Protein AF-A0A3A2ZJL9-F1 (afdb_monomer_lite)

Structure (mmCIF, N/CA/C/O backbone):
data_AF-A0A3A2ZJL9-F1
#
_entry.id   AF-A0A3A2ZJL9-F1
#
loop_
_atom_site.group_PDB
_atom_site.id
_atom_site.type_symbol
_atom_site.label_atom_id
_atom_site.label_alt_id
_atom_site.label_comp_id
_atom_site.label_asym_id
_atom_site.label_entity_id
_atom_site.label_seq_id
_atom_site.pdbx_PDB_ins_code
_atom_site.Cartn_x
_atom_site.Cartn_y
_atom_site.Cartn_z
_atom_site.occupancy
_atom_site.B_iso_or_equiv
_atom_site.auth_seq_id
_atom_site.auth_comp_id
_atom_site.auth_asym_id
_atom_site.auth_atom_id
_atom_site.pdbx_PDB_model_num
ATOM 1 N N . PRO A 1 1 ? 42.671 29.330 58.047 1.00 40.34 1 PRO A N 1
ATOM 2 C CA . PRO A 1 1 ? 43.228 28.067 57.499 1.00 40.34 1 PRO A CA 1
ATOM 3 C C . PRO A 1 1 ? 42.221 27.399 56.542 1.00 40.34 1 PRO A C 1
ATOM 5 O O . PRO A 1 1 ? 41.094 27.171 56.945 1.00 40.34 1 PRO A O 1
ATOM 8 N N . SER A 1 2 ? 42.474 27.091 55.275 1.00 42.34 2 SER A N 1
ATOM 9 C CA . SER A 1 2 ? 43.608 27.210 54.359 1.00 42.34 2 SER A CA 1
ATOM 10 C C . SER A 1 2 ? 42.993 27.178 52.948 1.00 42.34 2 SER A C 1
ATOM 12 O O . SER A 1 2 ? 42.013 26.466 52.730 1.00 42.34 2 SER A O 1
ATOM 14 N N . THR A 1 3 ? 43.522 27.969 52.022 1.00 41.12 3 THR A N 1
ATOM 15 C CA . THR A 1 3 ? 43.058 28.139 50.638 1.00 41.12 3 THR A CA 1
ATOM 16 C C . THR A 1 3 ? 43.916 27.350 49.640 1.00 41.12 3 THR A C 1
ATOM 18 O O . THR A 1 3 ? 45.135 27.297 49.795 1.00 41.12 3 THR A O 1
ATOM 21 N N . THR A 1 4 ? 43.272 26.926 48.535 1.00 43.94 4 THR A N 1
ATOM 22 C CA . THR A 1 4 ? 43.801 26.755 47.146 1.00 43.94 4 THR A CA 1
ATOM 23 C C . THR A 1 4 ? 44.771 25.573 46.849 1.00 43.94 4 THR A C 1
ATOM 25 O O . THR A 1 4 ? 45.193 24.901 47.782 1.00 43.94 4 THR A O 1
ATOM 28 N N . PRO A 1 5 ? 45.193 25.318 45.580 1.00 49.25 5 PRO A N 1
ATOM 29 C CA . PRO A 1 5 ? 44.444 24.823 44.394 1.00 49.25 5 PRO A CA 1
ATOM 30 C C . PRO A 1 5 ? 45.270 23.778 43.557 1.00 49.25 5 PRO A C 1
ATOM 32 O O . PRO A 1 5 ? 46.404 23.493 43.915 1.00 49.25 5 PRO A O 1
ATOM 35 N N . ALA A 1 6 ? 44.763 23.250 42.423 1.00 39.94 6 ALA A N 1
ATOM 36 C CA . ALA A 1 6 ? 45.530 22.794 41.219 1.00 39.94 6 ALA A CA 1
ATOM 37 C C . ALA A 1 6 ? 44.544 22.140 40.214 1.00 39.94 6 ALA A C 1
ATOM 39 O O . ALA A 1 6 ? 43.827 21.228 40.605 1.00 39.94 6 ALA A O 1
ATOM 40 N N . ALA A 1 7 ? 44.292 22.584 38.974 1.00 44.28 7 ALA A N 1
ATOM 41 C CA . ALA A 1 7 ? 45.153 22.907 37.826 1.00 44.28 7 ALA A CA 1
ATOM 42 C C . ALA A 1 7 ? 46.021 21.717 37.356 1.00 44.28 7 ALA A C 1
ATOM 44 O O . ALA A 1 7 ? 47.058 21.424 37.941 1.00 44.28 7 ALA A O 1
ATOM 45 N N . THR A 1 8 ? 45.594 21.042 36.285 1.00 48.12 8 THR A N 1
ATOM 46 C CA . THR A 1 8 ? 46.362 20.042 35.507 1.00 48.12 8 THR A CA 1
ATOM 47 C C . THR A 1 8 ? 46.564 20.575 34.073 1.00 48.12 8 THR A C 1
ATOM 49 O O . THR A 1 8 ? 45.827 21.470 33.658 1.00 48.12 8 THR A O 1
ATOM 52 N N . PRO A 1 9 ? 47.612 20.148 33.344 1.00 41.28 9 PRO A N 1
ATOM 53 C CA . PRO A 1 9 ? 48.550 21.068 32.713 1.00 41.28 9 PRO A CA 1
ATOM 54 C C . PRO A 1 9 ? 48.357 21.193 31.198 1.00 41.28 9 PRO A C 1
ATOM 56 O O . PRO A 1 9 ? 47.964 20.262 30.501 1.00 41.28 9 PRO A O 1
ATOM 59 N N . ASN A 1 10 ? 48.723 22.373 30.715 1.00 51.59 10 ASN A N 1
ATOM 60 C CA . ASN A 1 10 ? 48.846 22.779 29.323 1.00 51.59 10 ASN A CA 1
ATOM 61 C C . ASN A 1 10 ? 49.935 21.970 28.575 1.00 51.59 10 ASN A C 1
ATOM 63 O O . ASN A 1 10 ? 51.067 21.939 29.060 1.00 51.59 10 ASN A O 1
ATOM 67 N N . PRO A 1 11 ? 49.690 21.406 27.376 1.00 39.06 11 PRO A N 1
ATOM 68 C CA . PRO A 1 11 ? 50.751 20.971 26.483 1.00 39.06 11 PRO A CA 1
ATOM 69 C C . PRO A 1 11 ? 50.973 22.059 25.428 1.00 39.06 11 PRO A C 1
ATOM 71 O O . PRO A 1 11 ? 50.421 22.039 24.332 1.00 39.06 11 PRO A O 1
ATOM 74 N N . SER A 1 12 ? 51.789 23.050 25.765 1.00 49.75 12 SER A N 1
ATOM 75 C CA . SER A 1 12 ? 52.480 23.860 24.763 1.00 49.75 12 SER A CA 1
ATOM 76 C C . SER A 1 12 ? 53.946 23.899 25.137 1.00 49.75 12 SER A C 1
ATOM 78 O O . SER A 1 12 ? 54.348 24.690 25.985 1.00 49.75 12 SER A O 1
ATOM 80 N N . ILE A 1 13 ? 54.728 23.027 24.506 1.00 38.41 13 ILE A N 1
ATOM 81 C CA . ILE A 1 13 ? 56.159 23.239 24.309 1.00 38.41 13 ILE A CA 1
ATOM 82 C C . ILE A 1 13 ? 56.468 22.837 22.856 1.00 38.41 13 ILE A C 1
ATOM 84 O O . ILE A 1 13 ? 56.260 21.676 22.498 1.00 38.41 13 ILE A O 1
ATOM 88 N N . PRO A 1 14 ? 56.916 23.780 22.008 1.00 51.03 14 PRO A N 1
ATOM 89 C CA . PRO A 1 14 ? 57.473 23.491 20.694 1.00 51.03 14 PRO A CA 1
ATOM 90 C C . PRO A 1 14 ? 58.903 22.963 20.866 1.00 51.03 14 PRO A C 1
ATOM 92 O O . PRO A 1 14 ? 59.663 23.486 21.679 1.00 51.03 14 PRO A O 1
ATOM 95 N N . SER A 1 15 ? 59.273 21.926 20.117 1.00 32.94 15 SER A N 1
ATOM 96 C CA . SER A 1 15 ? 60.636 21.383 20.149 1.00 32.94 15 SER A CA 1
ATOM 97 C C . SER A 1 15 ? 61.577 22.260 19.299 1.00 32.94 15 SER A C 1
ATOM 99 O O . SER A 1 15 ? 61.286 22.435 18.113 1.00 32.94 15 SER A O 1
ATOM 101 N N . PRO A 1 16 ? 62.681 22.801 19.852 1.00 48.53 16 PRO A N 1
ATOM 102 C CA . PRO A 1 16 ? 63.705 23.544 19.113 1.00 48.53 16 PRO A CA 1
ATOM 103 C C . PRO A 1 16 ? 64.930 22.671 18.773 1.00 48.53 16 PRO A C 1
ATOM 105 O O . PRO A 1 16 ? 65.293 21.805 19.563 1.00 48.53 16 PRO A O 1
ATOM 108 N N . ASP A 1 17 ? 65.522 22.891 17.588 1.00 36.38 17 ASP A N 1
ATOM 109 C CA . ASP A 1 17 ? 66.969 23.112 17.335 1.00 36.38 17 ASP A CA 1
ATOM 110 C C . ASP A 1 17 ? 67.371 22.817 15.861 1.00 36.38 17 ASP A C 1
ATOM 112 O O . ASP A 1 17 ? 67.301 21.690 15.373 1.00 36.38 17 ASP A O 1
ATOM 116 N N . GLN A 1 18 ? 67.782 23.884 15.148 1.00 44.34 18 GLN A N 1
ATOM 117 C CA . GLN A 1 18 ? 68.527 23.918 13.859 1.00 44.34 18 GLN A CA 1
ATOM 118 C C . GLN A 1 18 ? 70.045 23.609 14.109 1.00 44.34 18 GLN A C 1
ATOM 120 O O . GLN A 1 18 ? 70.338 23.241 15.245 1.00 44.34 18 GLN A O 1
ATOM 125 N N . PRO A 1 19 ? 71.072 23.839 13.224 1.00 53.66 19 PRO A N 1
ATOM 126 C CA . PRO A 1 19 ? 71.163 24.285 11.804 1.00 53.66 19 PRO A CA 1
ATOM 127 C C . PRO A 1 19 ? 72.277 23.601 10.934 1.00 53.66 19 PRO A C 1
ATOM 129 O O . PRO A 1 19 ? 73.067 22.818 11.447 1.00 53.66 19 PRO A O 1
ATOM 132 N N . ALA A 1 20 ? 72.361 23.953 9.628 1.00 31.22 20 ALA A N 1
ATOM 133 C CA . ALA A 1 20 ? 73.559 24.064 8.734 1.00 31.22 20 ALA A CA 1
ATOM 134 C C . ALA A 1 20 ? 73.129 23.822 7.257 1.00 31.22 20 ALA A C 1
ATOM 136 O O . ALA A 1 20 ? 72.540 22.786 6.984 1.00 31.22 20 ALA A O 1
ATOM 137 N N . ASN A 1 21 ? 73.317 24.654 6.222 1.00 33.22 21 ASN A N 1
ATOM 138 C CA . ASN A 1 21 ? 74.248 25.748 5.928 1.00 33.22 21 ASN A CA 1
ATOM 139 C C . ASN A 1 21 ? 73.624 26.768 4.932 1.00 33.22 21 ASN A C 1
ATOM 141 O O . ASN A 1 21 ? 72.954 26.381 3.979 1.00 33.22 21 ASN A O 1
ATOM 145 N N . SER A 1 22 ? 73.918 28.056 5.151 1.00 34.09 22 SER A N 1
ATOM 146 C CA . SER A 1 22 ? 73.797 29.242 4.257 1.00 34.09 22 SER A CA 1
ATOM 147 C C . SER A 1 22 ? 74.636 29.115 2.949 1.00 34.09 22 SER A C 1
ATOM 149 O O . SER A 1 22 ? 75.498 28.233 2.951 1.00 34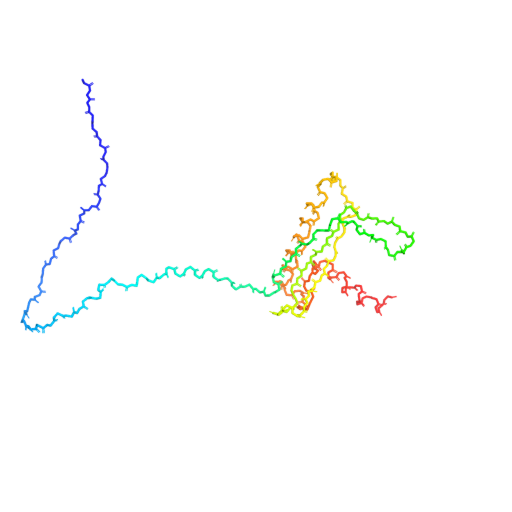.09 22 SER A O 1
ATOM 151 N N . PRO A 1 23 ? 74.519 29.962 1.873 1.00 44.69 23 PRO A N 1
ATOM 152 C CA . PRO A 1 23 ? 74.218 31.412 1.891 1.00 44.69 23 PRO A CA 1
ATOM 153 C C . PRO A 1 23 ? 73.342 32.049 0.763 1.00 44.69 23 PRO A C 1
ATOM 155 O O . PRO A 1 23 ? 73.150 31.519 -0.324 1.00 44.69 23 PRO A O 1
ATOM 158 N N . THR A 1 24 ? 72.854 33.248 1.115 1.00 35.50 24 THR A N 1
ATOM 159 C CA . THR A 1 24 ? 72.194 34.407 0.440 1.00 35.50 24 THR A CA 1
ATOM 160 C C . THR A 1 24 ? 72.782 34.883 -0.914 1.00 35.50 24 THR A C 1
ATOM 162 O O . THR A 1 24 ? 73.840 34.379 -1.280 1.00 35.50 24 THR A O 1
ATOM 165 N N . PRO A 1 25 ? 72.295 35.969 -1.594 1.00 43.06 25 PRO A N 1
ATOM 166 C CA . PRO A 1 25 ? 71.009 36.728 -1.629 1.00 43.06 25 PRO A CA 1
ATOM 167 C C . PRO A 1 25 ? 70.504 36.920 -3.113 1.00 43.06 25 PRO A C 1
ATOM 169 O O . PRO A 1 25 ? 71.167 36.480 -4.040 1.00 43.06 25 PRO A O 1
ATOM 172 N N . ALA A 1 26 ? 69.350 37.487 -3.498 1.00 33.81 26 ALA A N 1
ATOM 173 C CA . ALA A 1 26 ? 68.977 38.905 -3.465 1.00 33.81 26 ALA A CA 1
ATOM 174 C C . ALA A 1 26 ? 67.783 39.181 -4.433 1.00 33.81 26 ALA A C 1
ATOM 176 O O . ALA A 1 26 ? 67.597 38.463 -5.410 1.00 33.81 26 ALA A O 1
ATOM 177 N N . PHE A 1 27 ? 67.082 40.297 -4.191 1.00 32.81 27 PHE A N 1
ATOM 178 C CA . PHE A 1 27 ? 66.178 41.044 -5.090 1.00 32.81 27 PHE A CA 1
ATOM 179 C C . PHE A 1 27 ? 64.739 40.542 -5.317 1.00 32.81 27 PHE A C 1
ATOM 181 O O . PHE A 1 27 ? 64.424 39.845 -6.270 1.00 32.81 27 PHE A O 1
ATOM 188 N N . GLY A 1 28 ? 63.850 41.059 -4.460 1.00 49.09 28 GLY A N 1
ATOM 189 C CA . GLY A 1 28 ? 62.786 41.978 -4.875 1.00 49.09 28 GLY A CA 1
ATOM 190 C C . GLY A 1 28 ? 61.720 41.446 -5.827 1.00 49.09 28 GLY A C 1
ATOM 191 O O . GLY A 1 28 ? 61.917 41.468 -7.030 1.00 49.09 28 GLY A O 1
ATOM 192 N N . LEU A 1 29 ? 60.555 41.123 -5.267 1.00 35.62 29 LEU A N 1
ATOM 193 C CA . LEU A 1 29 ? 59.221 41.517 -5.739 1.00 35.62 29 LEU A CA 1
ATOM 194 C C . LEU A 1 29 ? 58.222 40.944 -4.728 1.00 35.62 29 LEU A C 1
ATOM 196 O O . LEU A 1 29 ? 58.131 39.732 -4.554 1.00 35.62 29 LEU A O 1
ATOM 200 N N . ASN A 1 30 ? 57.503 41.823 -4.028 1.00 39.78 30 ASN A N 1
ATOM 201 C CA . ASN A 1 30 ? 56.362 41.434 -3.206 1.00 39.78 30 ASN A CA 1
ATOM 202 C C . ASN A 1 30 ? 55.338 40.740 -4.116 1.00 39.78 30 ASN A C 1
ATOM 204 O O . ASN A 1 30 ? 54.638 41.408 -4.876 1.00 39.78 30 ASN A O 1
ATOM 208 N N . ALA A 1 31 ? 55.258 39.413 -4.054 1.00 33.16 31 ALA A N 1
ATOM 209 C CA . ALA A 1 31 ? 54.115 38.690 -4.586 1.00 33.16 31 ALA A CA 1
ATOM 210 C C . ALA A 1 31 ? 52.910 39.000 -3.679 1.00 33.16 31 ALA A C 1
ATOM 212 O O . ALA A 1 31 ? 53.037 38.868 -2.458 1.00 33.16 31 ALA A O 1
ATOM 213 N N . PRO A 1 32 ? 51.763 39.446 -4.220 1.00 45.72 32 PRO A N 1
ATOM 214 C CA . PRO A 1 32 ? 50.586 39.684 -3.404 1.00 45.72 32 PRO A CA 1
ATOM 215 C C . PRO A 1 32 ? 50.087 38.340 -2.865 1.00 45.72 32 PRO A C 1
ATOM 217 O O . PRO A 1 32 ? 49.656 37.471 -3.621 1.00 45.72 32 PRO 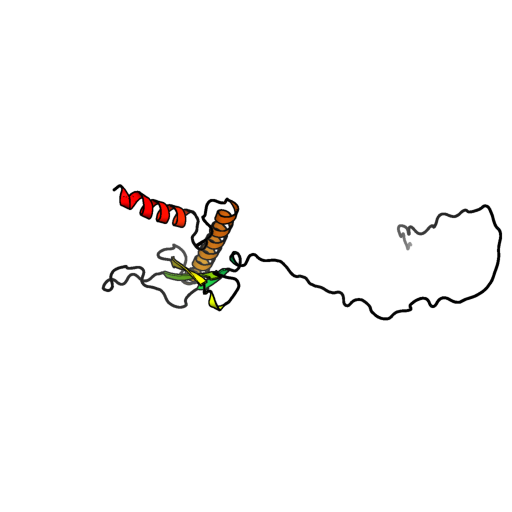A O 1
ATOM 220 N N . THR A 1 33 ? 50.153 38.168 -1.547 1.00 39.50 33 THR A N 1
ATOM 221 C CA . THR A 1 33 ? 49.346 37.180 -0.830 1.00 39.50 33 THR A CA 1
ATOM 222 C C . THR A 1 33 ? 47.871 37.483 -1.106 1.00 39.50 33 THR A C 1
ATOM 224 O O . THR A 1 33 ? 47.469 38.636 -0.930 1.00 39.50 33 THR A O 1
ATOM 227 N N . PRO A 1 34 ? 47.049 36.508 -1.537 1.00 40.19 34 PRO A N 1
ATOM 228 C CA . PRO A 1 34 ? 45.621 36.733 -1.670 1.00 40.19 34 PRO A CA 1
ATOM 229 C C . PRO A 1 34 ? 45.035 36.819 -0.260 1.00 40.19 34 PRO A C 1
ATOM 231 O O . PRO A 1 34 ? 44.784 35.809 0.394 1.00 40.19 34 PRO A O 1
ATOM 234 N N . SER A 1 35 ? 44.872 38.044 0.230 1.00 48.69 35 SER A N 1
ATOM 235 C CA . SER A 1 35 ? 44.036 38.325 1.387 1.00 48.69 35 SER A CA 1
ATOM 236 C C . SER A 1 35 ? 42.573 38.196 0.969 1.00 48.69 35 SER A C 1
ATOM 238 O O . SER A 1 35 ? 42.085 38.978 0.159 1.00 48.69 35 SER A O 1
ATOM 240 N N . ASP A 1 36 ? 41.906 37.202 1.545 1.00 47.38 36 ASP A N 1
ATOM 241 C CA . ASP A 1 36 ? 40.592 37.359 2.171 1.00 47.38 36 ASP A CA 1
ATOM 242 C C . ASP A 1 36 ? 39.490 38.008 1.308 1.00 47.38 36 ASP A C 1
ATOM 244 O O . ASP A 1 36 ? 38.988 39.097 1.583 1.00 47.38 36 ASP A O 1
ATOM 248 N N . HIS A 1 37 ? 39.064 37.314 0.253 1.00 52.53 37 HIS A N 1
ATOM 249 C CA . HIS A 1 37 ? 37.689 37.423 -0.226 1.00 52.53 37 HIS A CA 1
ATOM 250 C C . HIS A 1 37 ? 37.292 36.115 -0.903 1.00 52.53 37 HIS A C 1
ATOM 252 O O . HIS A 1 37 ? 38.070 35.568 -1.679 1.00 52.53 37 HIS A O 1
ATOM 258 N N . LEU A 1 38 ? 36.064 35.665 -0.637 1.00 49.53 38 LEU A N 1
ATOM 259 C CA . LEU A 1 38 ? 35.488 34.367 -1.004 1.00 49.53 38 LEU A CA 1
ATOM 260 C C . LEU A 1 38 ? 35.865 33.240 -0.032 1.00 49.53 38 LEU A C 1
ATOM 262 O O . LEU A 1 38 ? 36.545 32.280 -0.385 1.00 49.53 38 LEU A O 1
ATOM 266 N N . LEU A 1 39 ? 35.306 33.303 1.183 1.00 49.22 39 LEU A N 1
ATOM 267 C CA . LEU A 1 39 ? 34.788 32.072 1.784 1.00 49.22 39 LEU A CA 1
ATOM 268 C C . LEU A 1 39 ? 33.994 31.368 0.669 1.00 49.22 39 LEU A C 1
ATOM 270 O O . LEU A 1 39 ? 33.062 31.991 0.142 1.00 49.22 39 LEU A O 1
ATOM 274 N N . PRO A 1 40 ? 34.340 30.139 0.243 1.00 53.94 40 PRO A N 1
ATOM 275 C CA . PRO A 1 40 ? 33.373 29.341 -0.480 1.00 53.94 40 PRO A CA 1
ATOM 276 C C . PRO A 1 40 ? 32.165 29.323 0.446 1.00 53.94 40 PRO A C 1
ATOM 278 O O . PRO A 1 40 ? 32.306 28.949 1.608 1.00 53.94 40 PRO A O 1
ATOM 281 N N . SER A 1 41 ? 31.016 29.823 -0.016 1.00 50.84 41 SER A N 1
ATOM 282 C CA . SER A 1 41 ? 29.749 29.510 0.638 1.00 50.84 41 SER A CA 1
ATOM 283 C C . SER A 1 41 ? 29.831 28.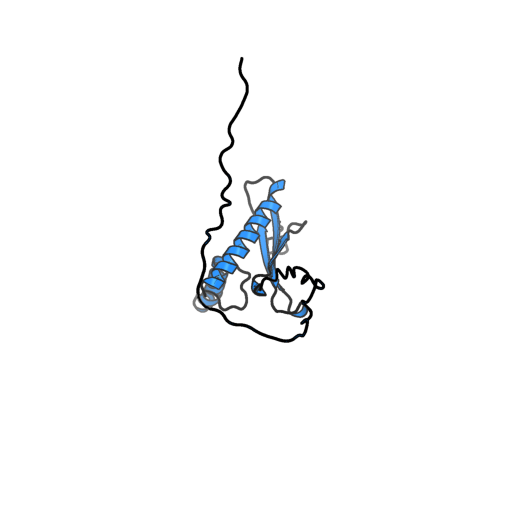027 0.950 1.00 50.84 41 SER A C 1
ATOM 285 O O . SER A 1 41 ? 30.009 27.260 0.002 1.00 50.84 41 SER A O 1
ATOM 287 N N . GLU A 1 42 ? 29.832 27.659 2.233 1.00 55.88 42 GLU A N 1
ATOM 288 C CA . GLU A 1 42 ? 29.779 26.275 2.690 1.00 55.88 42 GLU A CA 1
ATOM 289 C C . GLU A 1 42 ? 28.645 25.647 1.889 1.00 55.88 42 GLU A C 1
ATOM 291 O O . GLU A 1 42 ? 27.467 25.955 2.078 1.00 55.88 42 GLU A O 1
ATOM 296 N N . THR A 1 43 ? 29.018 24.946 0.825 1.00 59.75 43 THR A N 1
ATOM 297 C CA . THR A 1 43 ? 28.068 24.473 -0.161 1.00 59.75 43 THR A CA 1
ATOM 298 C C . THR A 1 43 ? 27.576 23.184 0.450 1.00 59.75 43 THR A C 1
ATOM 300 O O . THR A 1 43 ? 28.081 22.114 0.129 1.00 59.75 43 THR A O 1
ATOM 303 N N . GLU A 1 44 ? 26.638 23.295 1.392 1.00 60.66 44 GLU A N 1
ATOM 304 C CA . GLU A 1 44 ? 25.809 22.187 1.862 1.00 60.66 44 GLU A CA 1
ATOM 305 C C . GLU A 1 44 ? 24.940 21.733 0.682 1.00 60.66 44 GLU A C 1
ATOM 307 O O . GLU A 1 44 ? 23.747 22.002 0.576 1.00 60.66 44 GLU A O 1
ATOM 312 N N . SER A 1 45 ? 25.574 21.076 -0.285 1.00 69.81 45 SER A N 1
ATOM 313 C CA . SER A 1 45 ? 24.894 20.265 -1.282 1.00 69.81 45 SER A CA 1
ATOM 314 C C . SER A 1 45 ? 24.692 18.879 -0.691 1.00 69.81 45 SER A C 1
ATOM 316 O O . SER A 1 45 ? 25.329 17.912 -1.099 1.00 69.81 45 SER A O 1
ATOM 318 N N . GLU A 1 46 ? 23.782 18.786 0.277 1.00 78.94 46 GLU A N 1
ATOM 319 C CA . GLU A 1 46 ? 23.243 17.515 0.766 1.00 78.94 46 GLU A CA 1
ATOM 320 C C . GLU A 1 46 ? 22.270 16.956 -0.286 1.00 78.94 46 GLU A C 1
ATOM 322 O O . GLU A 1 46 ? 21.049 16.953 -0.126 1.00 78.94 46 GLU A O 1
ATOM 327 N N . SER A 1 47 ? 22.811 16.546 -1.435 1.00 83.50 47 SER A N 1
ATOM 328 C CA . SER A 1 47 ? 22.053 15.870 -2.485 1.00 83.50 47 SER A CA 1
ATOM 329 C C . SER A 1 47 ? 22.231 14.364 -2.350 1.00 83.50 47 SER A C 1
ATOM 331 O O . SER A 1 47 ? 23.353 13.861 -2.413 1.00 83.50 47 SER A O 1
ATOM 333 N N . VAL A 1 48 ? 21.126 13.635 -2.218 1.00 84.06 48 VAL A N 1
ATOM 334 C CA . VAL A 1 48 ? 21.122 12.171 -2.200 1.00 84.06 48 VAL A CA 1
ATOM 335 C C . VAL A 1 48 ? 20.484 11.661 -3.488 1.00 84.06 48 VAL A C 1
ATOM 337 O O . VAL A 1 48 ? 19.408 12.111 -3.885 1.00 84.06 48 VAL A O 1
ATOM 340 N N . LEU A 1 49 ? 21.160 10.725 -4.158 1.00 86.31 49 LEU A N 1
ATOM 341 C CA . LEU A 1 49 ? 20.582 10.008 -5.289 1.00 86.31 49 LEU A CA 1
ATOM 342 C C . LEU A 1 49 ? 19.574 8.994 -4.750 1.00 86.31 49 LEU A C 1
ATOM 344 O O . LEU A 1 49 ? 19.937 8.088 -4.002 1.00 86.31 49 LEU A O 1
ATOM 348 N N . ILE A 1 50 ? 18.313 9.161 -5.137 1.00 82.75 50 ILE A N 1
ATOM 349 C CA . ILE A 1 50 ? 17.221 8.248 -4.803 1.00 82.75 50 ILE A CA 1
ATOM 350 C C . ILE A 1 50 ? 16.793 7.576 -6.102 1.00 82.75 50 ILE A C 1
ATOM 352 O O . ILE A 1 50 ? 16.591 8.251 -7.114 1.00 82.75 50 ILE A O 1
ATOM 356 N N . ASP A 1 51 ? 16.667 6.250 -6.089 1.00 81.56 51 ASP A N 1
ATOM 357 C CA . ASP A 1 51 ? 16.049 5.540 -7.204 1.00 81.56 51 ASP A CA 1
ATOM 358 C C . ASP A 1 51 ? 14.598 6.035 -7.345 1.00 81.56 51 ASP A C 1
ATOM 360 O O . ASP A 1 51 ? 13.849 6.087 -6.367 1.00 81.56 51 ASP A O 1
ATOM 364 N N . ILE A 1 52 ? 14.178 6.376 -8.566 1.00 77.31 52 ILE A N 1
ATOM 365 C CA . ILE A 1 52 ? 12.802 6.793 -8.882 1.00 77.31 52 ILE A CA 1
ATOM 366 C C . ILE A 1 52 ? 11.751 5.835 -8.315 1.00 77.31 52 ILE A C 1
ATOM 368 O O . ILE A 1 52 ? 10.625 6.230 -8.021 1.00 77.31 52 ILE A O 1
ATOM 372 N N . TYR A 1 53 ? 12.106 4.563 -8.149 1.00 73.75 53 TYR A N 1
ATOM 373 C CA . TYR A 1 53 ? 11.195 3.565 -7.640 1.00 73.75 53 TYR A CA 1
ATOM 374 C C . TYR A 1 53 ? 11.206 3.394 -6.112 1.00 73.75 53 TYR A C 1
ATOM 376 O O . TYR A 1 53 ? 10.428 2.582 -5.595 1.00 73.75 53 TYR A O 1
ATOM 384 N N . ASP A 1 54 ? 12.079 4.095 -5.396 1.00 78.44 54 ASP A N 1
ATOM 385 C CA . ASP A 1 54 ? 12.032 4.197 -3.937 1.00 78.44 54 ASP A CA 1
ATOM 386 C C . ASP A 1 54 ? 11.049 5.290 -3.497 1.00 78.44 54 ASP A C 1
ATOM 388 O O . ASP A 1 54 ? 10.463 5.205 -2.412 1.00 78.44 54 ASP A O 1
ATOM 392 N N . GLU A 1 55 ? 10.754 6.245 -4.384 1.00 86.81 55 GLU A N 1
ATOM 393 C CA . GLU A 1 55 ? 9.760 7.294 -4.176 1.00 86.81 55 GLU A CA 1
ATOM 394 C C . GLU A 1 55 ? 8.342 6.696 -4.063 1.00 86.81 55 GLU A C 1
ATOM 396 O O . GLU A 1 55 ? 7.716 6.262 -5.037 1.00 86.81 55 GLU A O 1
ATOM 401 N N . SER A 1 56 ? 7.857 6.599 -2.820 1.00 89.94 56 SER A N 1
ATOM 402 C CA . SER A 1 56 ? 6.597 5.939 -2.471 1.00 89.94 56 SER A CA 1
ATOM 403 C C . SER A 1 56 ? 5.804 6.770 -1.461 1.00 89.94 56 SER A C 1
ATOM 405 O O . SER A 1 56 ? 6.359 7.249 -0.471 1.00 89.94 56 SER A O 1
ATOM 407 N N . TRP A 1 57 ? 4.489 6.859 -1.647 1.00 93.56 57 TRP A N 1
ATOM 408 C CA . TRP A 1 57 ? 3.578 7.607 -0.781 1.00 93.56 57 TRP A CA 1
ATOM 409 C C . TRP A 1 57 ? 2.520 6.689 -0.187 1.00 93.56 57 TRP A C 1
ATOM 411 O O . TRP A 1 57 ? 2.032 5.771 -0.841 1.00 93.56 57 TRP A O 1
ATOM 421 N N . VAL A 1 58 ? 2.135 6.961 1.056 1.00 95.81 58 VAL A N 1
ATOM 422 C CA . VAL A 1 58 ? 1.022 6.283 1.724 1.00 95.81 58 VAL A CA 1
ATOM 423 C C . VAL A 1 58 ? -0.122 7.273 1.852 1.00 95.81 58 VAL A C 1
ATOM 425 O O . VAL A 1 58 ? 0.048 8.342 2.436 1.00 95.81 58 VAL A O 1
ATOM 428 N N . VAL A 1 59 ? -1.287 6.901 1.333 1.00 97.00 59 VAL A N 1
ATOM 429 C CA . VAL A 1 59 ? -2.515 7.692 1.410 1.00 97.00 59 VAL A CA 1
ATOM 430 C C . VAL A 1 59 ? -3.510 6.941 2.281 1.00 97.00 59 VAL A C 1
ATOM 432 O O . VAL A 1 59 ? -3.797 5.777 2.022 1.00 97.00 59 VAL A O 1
ATOM 435 N N . ILE A 1 60 ? -4.042 7.606 3.302 1.00 97.62 60 ILE A N 1
ATOM 436 C CA . ILE A 1 60 ? -5.143 7.092 4.122 1.00 97.62 60 ILE A CA 1
ATOM 437 C C . ILE A 1 60 ? -6.392 7.879 3.749 1.00 97.62 60 ILE A C 1
ATOM 439 O O . ILE A 1 60 ? -6.354 9.109 3.701 1.00 97.62 60 ILE A O 1
ATOM 443 N N . LEU A 1 61 ? -7.478 7.179 3.437 1.00 96.44 61 LEU A N 1
ATOM 444 C CA . LEU A 1 61 ? -8.731 7.816 3.060 1.00 96.44 61 LEU A CA 1
ATOM 445 C C . LEU A 1 61 ? -9.545 8.146 4.305 1.00 96.44 61 LEU A C 1
ATOM 447 O O . LEU A 1 61 ? -9.646 7.347 5.228 1.00 96.44 61 LEU A O 1
ATOM 451 N N . SER A 1 62 ? -10.227 9.289 4.274 1.00 94.56 62 SER A N 1
ATOM 452 C CA . SER A 1 62 ? -11.206 9.651 5.305 1.00 94.56 62 SER A CA 1
ATOM 453 C C . SER A 1 62 ? -12.485 8.806 5.245 1.00 94.56 62 SER A C 1
ATOM 455 O O . SER A 1 62 ? -13.290 8.846 6.171 1.00 94.56 62 SER A O 1
ATOM 457 N N . HIS A 1 63 ? -12.705 8.071 4.150 1.00 91.94 63 HIS A N 1
ATOM 458 C CA . HIS A 1 63 ? -13.869 7.212 3.959 1.00 91.94 63 HIS A CA 1
ATOM 459 C C . HIS A 1 63 ? -13.466 5.744 3.809 1.00 91.94 63 HIS A C 1
ATOM 461 O O . HIS A 1 63 ? -12.368 5.411 3.366 1.00 91.94 63 HIS A O 1
ATOM 467 N N . LYS A 1 64 ? -14.400 4.866 4.170 1.00 92.38 64 LYS A N 1
ATOM 468 C CA . LYS A 1 64 ? -14.232 3.413 4.169 1.00 92.38 64 LYS A CA 1
ATOM 469 C C . LYS A 1 64 ? -14.749 2.846 2.851 1.00 92.38 64 LYS A C 1
ATOM 471 O O . LYS A 1 64 ? -15.896 3.099 2.488 1.00 92.38 64 LYS A O 1
ATOM 476 N N . LEU A 1 65 ? -13.918 2.094 2.138 1.00 92.56 65 LEU A N 1
ATOM 477 C CA . LEU A 1 65 ? -14.295 1.465 0.872 1.00 92.56 65 LEU A CA 1
ATOM 478 C C . LEU A 1 65 ? -15.080 0.169 1.111 1.00 92.56 65 LEU A C 1
ATOM 480 O O . LEU A 1 65 ? -14.875 -0.523 2.113 1.00 92.56 65 LEU A O 1
ATOM 484 N N . ASN A 1 66 ? -15.968 -0.175 0.174 1.00 92.44 66 ASN A N 1
ATOM 485 C CA . ASN A 1 66 ? -16.619 -1.484 0.162 1.00 92.44 66 ASN A CA 1
ATOM 486 C C . ASN A 1 66 ? -15.610 -2.551 -0.282 1.00 92.44 66 ASN A C 1
ATOM 488 O O . ASN A 1 66 ? -14.895 -2.367 -1.263 1.00 92.44 66 ASN A O 1
ATOM 492 N N . THR A 1 67 ? -15.563 -3.663 0.444 1.00 91.88 67 THR A N 1
ATOM 493 C CA . THR A 1 67 ? -14.667 -4.794 0.156 1.00 91.88 67 THR A CA 1
ATOM 494 C C . THR A 1 67 ? -15.356 -5.930 -0.594 1.00 91.88 67 THR A C 1
ATOM 496 O O . THR A 1 67 ? -14.690 -6.850 -1.062 1.00 91.88 67 THR A O 1
ATOM 499 N N . SER A 1 68 ? -16.683 -5.871 -0.723 1.00 90.38 68 SER A N 1
ATOM 500 C CA . SER A 1 68 ? -17.457 -6.836 -1.500 1.00 90.38 68 SER A CA 1
ATOM 501 C C . SER A 1 68 ? -17.219 -6.672 -3.003 1.00 90.38 68 SER A C 1
ATOM 503 O O . SER A 1 68 ? -17.158 -5.555 -3.514 1.00 90.38 68 SER A O 1
ATOM 505 N N . THR A 1 69 ? -17.153 -7.794 -3.722 1.00 86.75 69 THR A N 1
ATOM 506 C CA . THR A 1 69 ? -17.157 -7.833 -5.194 1.00 86.75 69 THR A CA 1
ATOM 507 C C . THR A 1 69 ? -18.565 -7.695 -5.783 1.00 86.75 69 THR A C 1
ATOM 509 O O . THR A 1 69 ? -18.707 -7.384 -6.964 1.00 86.75 69 THR A O 1
ATOM 512 N N . ASN A 1 70 ? -19.610 -7.903 -4.973 1.00 88.56 70 ASN A N 1
ATOM 513 C CA . ASN A 1 70 ? -21.009 -7.798 -5.380 1.00 88.56 70 ASN A CA 1
ATOM 514 C C . ASN A 1 70 ? -21.553 -6.393 -5.103 1.00 88.56 70 ASN A C 1
ATOM 516 O O . ASN A 1 70 ? -21.496 -5.919 -3.967 1.00 88.56 70 ASN A O 1
ATOM 520 N N . LEU A 1 71 ? -22.172 -5.767 -6.110 1.00 84.31 71 LEU A N 1
ATOM 521 C CA . LEU A 1 71 ? -22.737 -4.414 -5.997 1.00 84.31 71 LEU A CA 1
ATOM 522 C C . LEU A 1 71 ? -23.864 -4.315 -4.954 1.00 84.31 71 LEU A C 1
ATOM 524 O O . LEU A 1 71 ? -24.062 -3.265 -4.350 1.00 84.31 71 LEU A O 1
ATOM 528 N N . THR A 1 72 ? -24.601 -5.404 -4.736 1.00 89.88 72 THR A N 1
ATOM 529 C CA . THR A 1 72 ? -25.750 -5.456 -3.820 1.00 89.88 72 THR A CA 1
ATOM 530 C C . THR A 1 72 ? -25.367 -5.761 -2.375 1.00 89.88 72 THR A C 1
ATOM 532 O O . THR A 1 72 ? -26.213 -5.663 -1.491 1.00 89.88 72 THR A O 1
ATOM 535 N N . GLU A 1 73 ? -24.119 -6.152 -2.117 1.00 91.75 73 GLU A N 1
ATOM 536 C CA . GLU A 1 73 ? -23.659 -6.525 -0.784 1.00 91.75 73 GLU A CA 1
ATOM 537 C C . GLU A 1 73 ? -22.690 -5.470 -0.243 1.00 91.75 73 GLU A C 1
ATOM 539 O O . GLU A 1 73 ? -21.621 -5.220 -0.804 1.00 91.75 73 GLU A O 1
ATOM 544 N N . TYR A 1 74 ? -23.068 -4.849 0.873 1.00 89.19 74 TYR A N 1
ATOM 545 C CA . TYR A 1 74 ? -22.268 -3.816 1.517 1.00 89.19 74 TYR A CA 1
ATOM 546 C C . TYR A 1 74 ? -21.438 -4.405 2.664 1.00 89.19 74 TYR A C 1
ATOM 548 O O . TYR A 1 74 ? -21.975 -4.772 3.708 1.00 89.19 74 TYR A O 1
ATOM 556 N N . ARG A 1 75 ? -20.115 -4.478 2.472 1.00 92.38 75 ARG A N 1
ATOM 557 C CA . ARG A 1 75 ? -19.125 -4.892 3.481 1.00 92.38 75 ARG A CA 1
ATOM 558 C C . ARG A 1 75 ? -18.027 -3.827 3.596 1.00 92.38 75 ARG A C 1
ATOM 560 O O . ARG A 1 75 ? -16.979 -3.956 2.951 1.00 92.38 75 ARG A O 1
ATOM 567 N N . PRO A 1 76 ? -18.255 -2.747 4.364 1.00 92.19 76 PRO A N 1
ATOM 568 C CA . PRO A 1 76 ? -17.288 -1.665 4.481 1.00 92.19 76 PRO A CA 1
ATOM 569 C C . PRO A 1 76 ? -16.039 -2.112 5.239 1.00 92.19 76 PRO A C 1
ATOM 571 O O . PRO A 1 76 ? -16.124 -2.826 6.238 1.00 92.19 76 PRO A O 1
ATOM 574 N N . ALA A 1 77 ? -14.879 -1.641 4.789 1.00 95.75 77 ALA A N 1
ATOM 575 C CA . ALA A 1 77 ? -13.645 -1.743 5.553 1.00 95.75 77 ALA A CA 1
ATOM 576 C C . ALA A 1 77 ? -13.731 -0.924 6.855 1.00 95.75 77 ALA A C 1
ATOM 578 O O . ALA A 1 77 ? -14.515 0.013 6.977 1.00 95.75 77 ALA A O 1
ATOM 579 N N . LEU A 1 78 ? -12.885 -1.235 7.831 1.00 96.56 78 LEU A N 1
ATOM 580 C CA . LEU A 1 78 ? -12.664 -0.418 9.022 1.00 96.56 78 LEU A CA 1
ATOM 581 C C . LEU A 1 78 ? -11.893 0.866 8.693 1.00 96.56 78 LEU A C 1
ATOM 583 O O . LEU A 1 78 ? -12.255 1.921 9.212 1.00 96.56 78 LEU A O 1
ATOM 587 N N . ALA A 1 79 ? -10.900 0.765 7.806 1.00 97.19 79 ALA A N 1
ATOM 588 C CA . ALA A 1 79 ? -10.124 1.861 7.225 1.00 97.19 79 ALA A CA 1
ATOM 589 C C . ALA A 1 79 ? -9.642 1.467 5.816 1.00 97.19 79 ALA A C 1
ATOM 591 O O . ALA A 1 79 ? -9.462 0.277 5.532 1.00 97.19 79 ALA A O 1
ATOM 592 N N . SER A 1 80 ? -9.408 2.455 4.951 1.00 97.19 80 SER A N 1
ATOM 593 C CA . SER A 1 80 ? -8.987 2.249 3.559 1.00 97.19 80 SER A CA 1
ATOM 594 C C . SER A 1 80 ? -7.813 3.149 3.193 1.00 97.19 80 SER A C 1
ATOM 596 O O . SER A 1 80 ? -7.705 4.279 3.670 1.00 97.19 80 SER A O 1
ATOM 598 N N . GLY A 1 81 ? -6.918 2.639 2.349 1.00 97.00 81 GLY A N 1
ATOM 599 C CA . GLY A 1 81 ? -5.651 3.286 2.036 1.00 97.00 81 GLY A CA 1
ATOM 600 C C . GLY A 1 81 ? -5.071 2.855 0.695 1.00 97.00 81 GLY A C 1
ATOM 601 O O . GLY A 1 81 ? -5.417 1.798 0.166 1.00 97.00 81 GLY A O 1
ATOM 602 N N . TYR A 1 82 ? -4.144 3.661 0.181 1.00 96.06 82 TYR A N 1
ATOM 603 C CA . TYR A 1 82 ? -3.324 3.332 -0.979 1.00 96.06 82 TYR A CA 1
ATOM 604 C C . TYR A 1 82 ? -1.835 3.422 -0.640 1.00 96.06 82 TYR A C 1
ATOM 606 O O . TYR A 1 82 ? -1.394 4.352 0.039 1.00 96.06 82 TYR A O 1
ATOM 614 N N . LEU A 1 83 ? -1.053 2.484 -1.168 1.00 95.00 83 LEU A N 1
ATOM 615 C CA . LEU A 1 83 ? 0.372 2.678 -1.407 1.00 95.00 83 LEU A CA 1
ATOM 616 C C . LEU A 1 83 ? 0.520 3.136 -2.854 1.00 95.00 83 LEU A C 1
ATOM 618 O O . LEU A 1 83 ? 0.049 2.449 -3.758 1.00 95.00 83 LEU A O 1
ATOM 622 N N . LEU A 1 84 ? 1.158 4.282 -3.064 1.00 93.44 84 LEU A N 1
ATOM 623 C CA . LEU A 1 84 ? 1.449 4.842 -4.377 1.00 93.44 84 LEU A CA 1
ATOM 624 C C . LEU A 1 84 ? 2.954 4.814 -4.619 1.00 93.44 84 LEU A C 1
ATOM 626 O O . LEU A 1 84 ? 3.739 5.035 -3.697 1.00 93.44 84 LEU A O 1
ATOM 630 N N . ARG A 1 85 ? 3.360 4.570 -5.860 1.00 90.56 85 ARG A N 1
ATOM 631 C CA . ARG A 1 85 ? 4.764 4.597 -6.275 1.00 90.56 85 ARG A CA 1
ATOM 632 C C . ARG A 1 85 ? 4.881 5.195 -7.658 1.00 90.56 85 ARG A C 1
ATOM 634 O O . ARG A 1 85 ? 4.054 4.911 -8.525 1.00 90.56 85 ARG A O 1
ATOM 641 N N . ARG A 1 86 ? 5.917 5.995 -7.872 1.00 87.94 86 ARG A N 1
ATOM 642 C CA . ARG A 1 86 ? 6.166 6.618 -9.167 1.00 87.94 86 ARG A CA 1
ATOM 643 C C . ARG A 1 86 ? 6.486 5.556 -10.223 1.00 87.94 86 ARG A C 1
ATOM 645 O O . ARG A 1 86 ? 7.161 4.569 -9.929 1.00 87.94 86 ARG A O 1
ATOM 652 N N . LYS A 1 87 ? 5.961 5.726 -11.440 1.00 86.50 87 LYS A N 1
ATOM 653 C CA . LYS A 1 87 ? 6.183 4.779 -12.545 1.00 86.50 87 LYS A CA 1
ATOM 654 C C . LYS A 1 87 ? 7.384 5.142 -13.422 1.00 86.50 87 LYS A C 1
ATOM 656 O O . LYS A 1 87 ? 8.009 4.243 -13.977 1.00 86.50 87 LYS A O 1
ATOM 661 N N . GLY A 1 88 ? 7.708 6.425 -13.539 1.00 85.00 88 GLY A N 1
ATOM 662 C CA . GLY A 1 88 ? 8.792 6.917 -14.385 1.00 85.00 88 GLY A CA 1
ATOM 663 C C . GLY A 1 88 ? 9.370 8.240 -13.881 1.00 85.00 88 GLY A C 1
ATOM 664 O O . GLY A 1 88 ? 8.924 8.752 -12.857 1.00 85.00 88 GLY A O 1
ATOM 665 N N . PRO A 1 89 ? 10.393 8.781 -14.557 1.00 83.31 89 PRO A N 1
ATOM 666 C CA . PRO A 1 89 ? 11.112 9.975 -14.116 1.00 83.31 89 PRO A CA 1
ATOM 667 C C . PRO A 1 89 ? 10.319 11.273 -14.300 1.00 83.31 89 PRO A C 1
ATOM 669 O O . PRO A 1 89 ? 10.754 12.314 -13.812 1.00 83.31 89 PRO A O 1
ATOM 672 N N . THR A 1 90 ? 9.195 11.236 -15.019 1.00 86.44 90 THR A N 1
ATOM 673 C CA . THR A 1 90 ? 8.346 12.403 -15.256 1.00 86.44 90 THR A CA 1
ATOM 674 C C . THR A 1 90 ? 6.986 12.228 -14.594 1.00 86.44 90 THR A C 1
ATOM 676 O O . THR A 1 90 ? 6.496 11.115 -14.407 1.00 86.44 90 THR A O 1
ATOM 679 N N . ASP A 1 91 ? 6.338 13.338 -14.250 1.00 81.88 91 ASP A N 1
ATOM 680 C CA . ASP A 1 91 ? 5.028 13.297 -13.585 1.00 81.88 91 ASP A CA 1
ATOM 681 C C . ASP A 1 91 ? 3.916 12.795 -14.524 1.00 81.88 91 ASP A C 1
ATOM 683 O O . ASP A 1 91 ? 2.893 12.282 -14.072 1.00 81.88 91 ASP A O 1
ATOM 687 N N . GLY A 1 92 ? 4.140 12.872 -15.842 1.00 86.44 92 GLY A N 1
ATOM 688 C CA . GLY A 1 92 ? 3.234 12.349 -16.865 1.00 86.44 92 GLY A CA 1
ATOM 689 C C . GLY A 1 92 ? 3.204 10.820 -16.962 1.00 86.44 92 GLY A C 1
ATOM 690 O O . GLY A 1 92 ? 2.256 10.270 -17.519 1.00 86.44 92 GLY A O 1
ATOM 691 N N . ASP A 1 93 ? 4.190 10.119 -16.392 1.00 86.81 93 ASP A N 1
ATOM 692 C CA . ASP A 1 93 ? 4.272 8.652 -16.453 1.00 86.81 93 ASP A CA 1
ATOM 693 C C . ASP A 1 93 ? 3.220 7.959 -15.568 1.00 86.81 93 ASP A C 1
ATOM 695 O O . ASP A 1 93 ? 2.945 6.762 -15.719 1.00 86.81 93 ASP A O 1
ATOM 699 N N . GLY A 1 94 ? 2.610 8.715 -14.653 1.00 88.50 94 GLY A N 1
ATOM 700 C CA . GLY A 1 94 ? 1.634 8.227 -13.692 1.00 88.50 94 GLY A CA 1
ATOM 701 C C . GLY A 1 94 ? 2.263 7.454 -12.531 1.00 88.50 94 GLY A C 1
ATOM 702 O O . GLY A 1 94 ? 3.466 7.517 -12.258 1.00 88.50 94 GLY A O 1
ATOM 703 N N . MET A 1 95 ? 1.417 6.722 -11.806 1.00 89.62 95 MET A N 1
ATOM 704 C CA . MET A 1 95 ? 1.801 6.021 -10.582 1.00 89.62 95 MET A CA 1
ATOM 705 C C . MET A 1 95 ? 1.254 4.598 -10.572 1.00 89.62 95 MET A C 1
ATOM 707 O O . MET A 1 95 ? 0.130 4.341 -11.004 1.00 89.62 95 MET A O 1
ATOM 711 N N . PHE A 1 96 ? 2.028 3.676 -10.014 1.00 89.56 96 PHE A N 1
ATOM 712 C CA . PHE A 1 96 ? 1.482 2.417 -9.535 1.00 89.56 96 PHE A CA 1
ATOM 713 C C . PHE A 1 96 ? 0.696 2.675 -8.251 1.00 89.56 96 PHE A C 1
ATOM 715 O O . PHE A 1 96 ? 1.107 3.487 -7.421 1.00 89.56 96 PHE A O 1
ATOM 722 N N . SER A 1 97 ? -0.417 1.964 -8.081 1.00 91.44 97 SER A N 1
ATOM 723 C CA . SER A 1 97 ? -1.240 2.021 -6.874 1.00 91.44 97 SER A CA 1
ATOM 724 C C . SER A 1 97 ? -1.569 0.613 -6.392 1.00 91.44 97 SER A C 1
ATOM 726 O O . SER A 1 97 ? -1.940 -0.253 -7.185 1.00 91.44 97 SER A O 1
ATOM 728 N N . MET A 1 98 ? -1.434 0.386 -5.088 1.00 92.94 98 MET A N 1
ATOM 729 C CA . MET A 1 98 ? -1.977 -0.775 -4.393 1.00 92.94 98 MET A CA 1
ATOM 730 C C . MET A 1 98 ? -2.994 -0.285 -3.373 1.00 92.94 98 MET A C 1
ATOM 732 O O . MET A 1 98 ? -2.672 0.542 -2.524 1.00 92.94 98 MET A O 1
ATOM 736 N N . THR A 1 99 ? -4.202 -0.835 -3.428 1.00 94.06 99 THR A N 1
ATOM 737 C CA . THR A 1 99 ? -5.237 -0.580 -2.419 1.00 94.06 99 THR A CA 1
ATOM 738 C C . THR A 1 99 ? -5.073 -1.554 -1.261 1.00 94.06 99 THR A C 1
ATOM 740 O O . THR A 1 99 ? -4.916 -2.752 -1.493 1.00 94.06 99 THR A O 1
ATOM 743 N N . ALA A 1 100 ? -5.177 -1.070 -0.026 1.00 95.19 100 ALA A N 1
ATOM 744 C CA . ALA A 1 100 ? -5.289 -1.911 1.159 1.00 95.19 100 ALA A CA 1
ATOM 745 C C . ALA A 1 100 ? -6.494 -1.481 1.999 1.00 95.19 100 ALA A C 1
ATOM 747 O O . ALA A 1 100 ? -6.699 -0.298 2.273 1.00 95.19 100 ALA A O 1
ATOM 748 N N . ASN A 1 101 ? -7.279 -2.466 2.427 1.00 96.19 101 ASN A N 1
ATOM 749 C CA . ASN A 1 101 ? -8.467 -2.272 3.245 1.00 96.19 101 ASN A CA 1
ATOM 750 C C . ASN A 1 101 ? -8.311 -3.070 4.539 1.00 96.19 101 ASN A C 1
ATOM 752 O O . ASN A 1 101 ? -8.120 -4.286 4.502 1.00 96.19 101 ASN A O 1
ATOM 756 N N . LEU A 1 102 ? -8.408 -2.398 5.684 1.00 96.44 102 LEU A N 1
ATOM 757 C CA . LEU A 1 102 ? -8.414 -3.061 6.982 1.00 96.44 102 LEU A CA 1
ATOM 758 C C . LEU A 1 102 ? -9.818 -3.608 7.235 1.00 96.44 102 LEU A C 1
ATOM 760 O O . LEU A 1 102 ? -10.734 -2.834 7.472 1.00 96.44 102 LEU A O 1
ATOM 764 N N . VAL A 1 103 ? -10.010 -4.924 7.174 1.00 96.06 103 VAL A N 1
ATOM 765 C CA . VAL A 1 103 ? -11.340 -5.544 7.364 1.00 96.06 103 VAL A CA 1
ATOM 766 C C . VAL A 1 103 ? -11.613 -5.861 8.833 1.00 96.06 103 VAL A C 1
ATOM 768 O O . VAL A 1 103 ? -12.751 -5.787 9.289 1.00 96.06 103 VAL A O 1
ATOM 771 N N . TYR A 1 104 ? -10.567 -6.195 9.588 1.00 95.25 104 TYR A N 1
ATOM 772 C CA . TYR A 1 104 ? -10.684 -6.612 10.977 1.00 95.25 104 TYR A CA 1
ATOM 773 C C . TYR A 1 104 ? -9.448 -6.224 11.788 1.00 95.25 104 TYR A C 1
ATOM 775 O O . TYR A 1 104 ? -8.321 -6.333 11.309 1.00 95.25 104 TYR A O 1
ATOM 783 N N . THR A 1 105 ? -9.666 -5.798 13.030 1.00 96.25 105 THR A N 1
ATOM 784 C CA . THR A 1 105 ? -8.632 -5.651 14.056 1.00 96.25 105 THR A CA 1
ATOM 785 C C . THR A 1 105 ? -9.281 -5.686 15.440 1.00 96.25 105 THR A C 1
ATOM 787 O O . THR A 1 105 ? -10.438 -5.297 15.593 1.00 96.25 105 THR A O 1
ATOM 790 N N . HIS A 1 106 ? -8.535 -6.121 16.456 1.00 96.00 106 HIS A N 1
ATOM 791 C CA . HIS A 1 106 ? -8.959 -6.043 17.860 1.00 96.00 106 HIS A CA 1
ATOM 792 C C . HIS A 1 106 ? -8.782 -4.638 18.462 1.00 96.00 106 HIS A C 1
ATOM 794 O O . HIS A 1 106 ? -9.195 -4.389 19.592 1.00 96.00 106 HIS A O 1
ATOM 800 N N . LEU A 1 107 ? -8.139 -3.728 17.727 1.00 96.50 107 LEU A N 1
ATOM 801 C CA . LEU A 1 107 ? -7.814 -2.384 18.192 1.00 96.50 107 LEU A CA 1
ATOM 802 C C . LEU A 1 107 ? -9.024 -1.437 18.125 1.00 96.50 107 LEU A C 1
ATOM 804 O O . LEU A 1 107 ? -9.904 -1.605 17.270 1.00 96.50 107 LEU A O 1
ATOM 808 N N . PRO A 1 108 ? -9.072 -0.416 19.004 1.00 96.62 108 PRO A N 1
ATOM 809 C CA . PRO A 1 108 ? -10.168 0.543 19.022 1.00 96.62 108 PRO A CA 1
ATOM 810 C C . PRO A 1 108 ? -10.237 1.349 17.711 1.00 96.62 108 PRO A C 1
ATOM 812 O O . PRO A 1 108 ? -9.2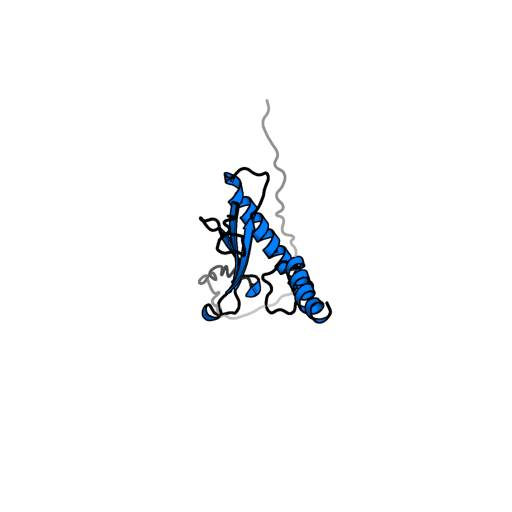04 1.557 17.071 1.00 96.62 108 PRO A O 1
ATOM 815 N N . PRO A 1 109 ? -11.419 1.878 17.331 1.00 94.31 109 PRO A N 1
ATOM 816 C CA . PRO A 1 109 ? -11.615 2.619 16.079 1.00 94.31 109 PRO A CA 1
ATOM 817 C C . PRO A 1 109 ? -10.656 3.783 15.838 1.00 94.31 109 PRO A C 1
ATOM 819 O O . PRO A 1 109 ? -10.247 4.023 14.708 1.00 94.31 109 PRO A O 1
ATOM 822 N N . LEU A 1 110 ? -10.243 4.463 16.908 1.00 95.12 110 LEU A N 1
ATOM 823 C CA . LEU A 1 110 ? -9.289 5.574 16.847 1.00 95.12 110 LEU A CA 1
ATOM 824 C C . LEU A 1 110 ? -7.901 5.157 16.329 1.00 95.12 110 LEU A C 1
ATOM 826 O O . LEU A 1 110 ? -7.148 6.005 15.865 1.00 95.12 110 LEU A O 1
ATOM 830 N N . ALA A 1 111 ? -7.563 3.867 16.404 1.00 97.00 111 ALA A N 1
ATOM 831 C CA . ALA A 1 111 ? -6.282 3.325 15.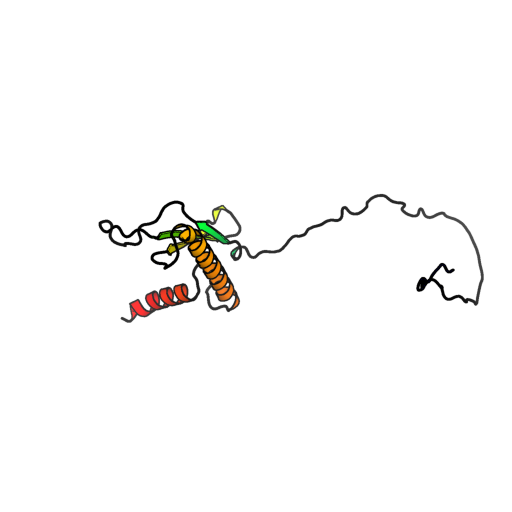963 1.00 97.00 111 ALA A CA 1
ATOM 832 C C . ALA A 1 111 ? -6.337 2.693 14.560 1.00 97.00 111 ALA A C 1
ATOM 834 O O . ALA A 1 111 ? -5.313 2.235 14.059 1.00 97.00 111 ALA A O 1
ATOM 835 N N . HIS A 1 112 ? -7.503 2.619 13.908 1.00 96.69 112 HIS A N 1
ATOM 836 C CA . HIS A 1 112 ? -7.635 1.915 12.622 1.00 96.69 112 HIS A CA 1
ATOM 837 C C . HIS A 1 112 ? -6.742 2.529 11.536 1.00 96.69 112 HIS A C 1
ATOM 839 O O . HIS A 1 112 ? -6.023 1.801 10.849 1.00 96.69 112 HIS A O 1
ATOM 845 N N . ASP A 1 113 ? -6.707 3.858 11.451 1.00 96.62 113 ASP A N 1
ATOM 846 C CA . ASP A 1 113 ? -5.891 4.586 10.475 1.00 96.62 113 ASP A CA 1
ATOM 847 C C . ASP A 1 113 ? -4.390 4.452 10.751 1.00 96.62 113 ASP A C 1
ATOM 849 O O . ASP A 1 113 ? -3.597 4.285 9.821 1.00 96.62 113 ASP A O 1
ATOM 853 N N . SER A 1 114 ? -3.980 4.491 12.026 1.00 96.69 114 SER A N 1
ATOM 854 C CA . SER A 1 114 ? -2.570 4.325 12.397 1.00 96.69 114 SER A CA 1
ATOM 855 C C . SER A 1 114 ? -2.079 2.916 12.083 1.00 96.69 114 SER A C 1
ATOM 857 O O . SER A 1 114 ? -1.009 2.764 11.499 1.00 96.69 114 SER A O 1
ATOM 859 N N . VAL A 1 115 ? -2.893 1.901 12.376 1.00 97.19 115 VAL A N 1
ATOM 860 C CA . VAL A 1 115 ? -2.589 0.497 12.067 1.00 97.19 115 VAL A CA 1
ATOM 861 C C . VAL A 1 115 ? -2.486 0.290 10.564 1.00 97.19 115 VAL A C 1
ATOM 863 O O . VAL A 1 115 ? -1.518 -0.294 10.084 1.00 97.19 115 VAL A O 1
ATOM 866 N N . LEU A 1 116 ? -3.448 0.801 9.791 1.00 97.38 116 LEU A N 1
ATOM 867 C CA . LEU A 1 116 ? -3.399 0.693 8.336 1.00 97.38 116 LEU A CA 1
ATOM 868 C C . LEU A 1 116 ? -2.152 1.382 7.765 1.00 97.38 116 LEU A C 1
ATOM 870 O O . LEU A 1 116 ? -1.487 0.835 6.885 1.00 97.38 116 LEU A O 1
ATOM 874 N N . LYS A 1 117 ? -1.793 2.556 8.294 1.00 97.31 117 LYS A N 1
ATOM 875 C CA . LYS A 1 117 ? -0.572 3.273 7.914 1.00 97.31 117 LYS A CA 1
ATOM 876 C C . LYS A 1 117 ? 0.688 2.460 8.213 1.00 97.31 117 LYS A C 1
ATOM 878 O O . LYS A 1 117 ? 1.599 2.448 7.389 1.00 97.31 117 LYS A O 1
ATOM 883 N N . GLU A 1 118 ? 0.762 1.792 9.360 1.00 96.81 118 GLU A N 1
ATOM 884 C CA . GLU A 1 118 ? 1.876 0.901 9.712 1.00 96.81 118 GLU A CA 1
ATOM 885 C C . GLU A 1 118 ? 1.960 -0.308 8.779 1.00 96.81 118 GLU A C 1
ATOM 887 O O . GLU A 1 118 ? 3.040 -0.616 8.275 1.00 96.81 118 GLU A O 1
ATOM 892 N N . VAL A 1 119 ? 0.825 -0.938 8.467 1.00 96.06 119 VAL A N 1
ATOM 893 C CA . VAL A 1 119 ? 0.761 -2.054 7.511 1.00 96.06 119 VAL A CA 1
ATOM 894 C C . VAL A 1 119 ? 1.240 -1.619 6.125 1.00 96.06 119 VAL A C 1
ATOM 896 O O . VAL A 1 119 ? 2.067 -2.300 5.522 1.00 96.06 119 VAL A O 1
ATOM 899 N N . LEU A 1 120 ? 0.789 -0.463 5.629 1.00 95.88 120 LEU A N 1
ATOM 900 C CA . LEU A 1 120 ? 1.217 0.074 4.332 1.00 95.88 120 LEU A CA 1
ATOM 901 C C . LEU A 1 120 ? 2.716 0.412 4.305 1.00 95.88 120 LEU A C 1
ATOM 903 O O . LEU A 1 120 ? 3.382 0.156 3.301 1.00 95.88 120 LEU A O 1
ATOM 907 N N . LYS A 1 121 ? 3.274 0.923 5.412 1.00 94.75 121 LYS A N 1
ATOM 908 C CA . LYS A 1 121 ? 4.727 1.121 5.559 1.00 94.75 121 LYS A CA 1
ATOM 909 C C . LYS A 1 121 ? 5.487 -0.206 5.522 1.00 94.75 121 LYS A C 1
ATOM 911 O O . LYS A 1 121 ? 6.448 -0.327 4.770 1.00 94.75 121 LYS A O 1
ATOM 916 N N . MET A 1 122 ? 5.026 -1.217 6.257 1.00 94.88 122 MET A N 1
ATOM 917 C CA . MET A 1 122 ? 5.621 -2.557 6.234 1.00 94.88 122 MET A CA 1
ATOM 918 C C . MET A 1 122 ? 5.579 -3.167 4.825 1.00 94.88 122 MET A C 1
ATOM 920 O O . MET A 1 122 ? 6.553 -3.764 4.372 1.00 94.88 122 MET A O 1
ATOM 924 N N . TYR A 1 123 ? 4.465 -3.012 4.108 1.00 93.12 123 TYR A N 1
ATOM 925 C CA . TYR A 1 123 ? 4.310 -3.491 2.733 1.00 93.12 123 TYR A CA 1
ATOM 926 C C . TYR A 1 123 ? 5.259 -2.796 1.757 1.00 93.12 123 TYR A C 1
ATOM 928 O O . TYR A 1 123 ? 5.860 -3.472 0.921 1.00 93.12 123 TYR A O 1
ATOM 936 N N . ARG A 1 124 ? 5.461 -1.481 1.905 1.00 91.31 124 ARG A N 1
ATOM 937 C CA . ARG A 1 124 ? 6.490 -0.742 1.163 1.00 91.31 124 ARG A CA 1
ATOM 938 C C . ARG A 1 124 ? 7.877 -1.340 1.408 1.00 91.31 124 ARG A C 1
ATOM 940 O O . ARG A 1 124 ? 8.588 -1.612 0.445 1.00 91.31 124 ARG A O 1
ATOM 947 N N . ASP A 1 125 ? 8.239 -1.581 2.666 1.00 90.44 125 ASP A N 1
ATOM 948 C CA . ASP A 1 125 ? 9.563 -2.102 3.023 1.00 90.44 125 ASP A CA 1
ATOM 949 C C . ASP A 1 125 ? 9.773 -3.523 2.470 1.00 90.44 125 ASP A C 1
ATOM 951 O O . ASP A 1 125 ? 10.823 -3.829 1.904 1.00 90.44 125 ASP A O 1
ATOM 955 N N . GLN A 1 126 ? 8.745 -4.379 2.527 1.00 88.69 126 GLN A N 1
ATOM 956 C CA . GLN A 1 126 ? 8.774 -5.705 1.900 1.00 88.69 126 GLN A CA 1
ATOM 957 C C . GLN A 1 126 ? 8.937 -5.635 0.375 1.00 88.69 126 GLN A C 1
ATOM 959 O O . GLN A 1 126 ? 9.678 -6.442 -0.188 1.00 88.69 126 GLN A O 1
ATOM 964 N N . ALA A 1 127 ? 8.273 -4.691 -0.296 1.00 84.56 127 ALA A N 1
ATOM 965 C CA . ALA A 1 127 ? 8.408 -4.491 -1.738 1.00 84.56 127 ALA A CA 1
ATOM 966 C C . ALA A 1 127 ? 9.817 -3.995 -2.119 1.00 84.56 127 ALA A C 1
ATOM 968 O O . ALA A 1 127 ? 10.403 -4.435 -3.110 1.00 84.56 127 ALA A O 1
ATOM 969 N N . THR A 1 128 ? 10.420 -3.122 -1.309 1.00 82.06 128 THR A N 1
ATOM 970 C CA . THR A 1 128 ? 11.811 -2.687 -1.512 1.00 82.06 128 THR A CA 1
ATOM 971 C C . THR A 1 128 ? 12.793 -3.846 -1.313 1.00 82.06 128 THR A C 1
ATOM 973 O O . THR A 1 128 ? 13.641 -4.079 -2.173 1.00 82.06 128 THR A O 1
ATOM 976 N N . LEU A 1 129 ? 12.637 -4.653 -0.258 1.00 82.88 129 LEU A N 1
ATOM 977 C CA . LEU A 1 129 ? 13.480 -5.837 -0.034 1.00 82.88 129 LEU A CA 1
ATOM 978 C C . LEU A 1 129 ? 13.380 -6.862 -1.170 1.00 82.88 129 LEU A C 1
ATOM 980 O O . LEU A 1 129 ? 14.379 -7.473 -1.553 1.00 82.88 129 LEU A O 1
ATOM 984 N N . PHE A 1 130 ? 12.184 -7.053 -1.721 1.00 77.69 130 PHE A N 1
ATOM 985 C CA . PHE A 1 130 ? 11.960 -7.981 -2.826 1.00 77.69 130 PHE A CA 1
ATOM 986 C C . PHE A 1 130 ? 12.728 -7.591 -4.094 1.00 77.69 130 PHE A C 1
ATOM 988 O O . PHE A 1 130 ? 13.294 -8.463 -4.758 1.00 77.69 130 PHE A O 1
ATOM 995 N N . ARG A 1 131 ? 12.812 -6.284 -4.385 1.00 77.00 131 ARG A N 1
ATOM 996 C CA . ARG A 1 131 ? 13.629 -5.733 -5.478 1.00 77.00 131 ARG A CA 1
ATOM 997 C C . ARG A 1 131 ? 15.106 -6.035 -5.276 1.00 77.00 131 ARG A C 1
ATOM 999 O O . ARG A 1 131 ? 15.743 -6.540 -6.193 1.00 77.00 131 ARG A O 1
ATOM 1006 N N . VAL A 1 132 ? 15.629 -5.773 -4.077 1.00 77.56 132 VAL A N 1
ATOM 1007 C CA . VAL A 1 132 ? 17.049 -5.997 -3.754 1.00 77.56 132 VAL A CA 1
ATOM 1008 C C . VAL A 1 132 ? 17.430 -7.470 -3.915 1.00 77.56 132 VAL A C 1
ATOM 1010 O O . VAL A 1 132 ? 18.535 -7.780 -4.346 1.00 77.56 132 VAL A O 1
ATOM 1013 N N . ARG A 1 133 ? 16.507 -8.396 -3.628 1.00 77.62 133 ARG A N 1
ATOM 1014 C CA . ARG A 1 133 ? 16.736 -9.839 -3.806 1.00 77.62 133 ARG A CA 1
ATOM 1015 C C . ARG A 1 133 ? 16.627 -10.327 -5.257 1.00 77.62 133 ARG A C 1
ATOM 1017 O O . ARG A 1 133 ? 16.855 -11.508 -5.496 1.00 77.62 133 ARG A O 1
ATOM 1024 N N . GLY A 1 134 ? 16.261 -9.468 -6.210 1.00 70.31 134 GLY A N 1
ATOM 1025 C CA . GLY A 1 134 ? 16.162 -9.829 -7.629 1.00 70.31 134 GLY A CA 1
ATOM 1026 C C . GLY A 1 134 ? 15.021 -10.795 -7.965 1.00 70.31 134 GLY A C 1
ATOM 1027 O O . GLY A 1 134 ? 15.025 -11.400 -9.031 1.00 70.31 134 GLY A O 1
ATOM 1028 N N . ILE A 1 135 ? 14.036 -10.955 -7.075 1.00 67.56 135 ILE A N 1
ATOM 1029 C CA . ILE A 1 135 ? 12.951 -11.940 -7.241 1.00 67.56 135 ILE A CA 1
ATOM 1030 C C . ILE A 1 135 ? 11.805 -11.373 -8.120 1.00 67.56 135 ILE A C 1
ATOM 1032 O O . ILE A 1 135 ? 10.889 -12.093 -8.508 1.00 67.56 135 ILE A O 1
ATOM 1036 N N . SER A 1 136 ? 11.861 -10.092 -8.507 1.00 61.44 136 SER A N 1
ATOM 1037 C CA . SER A 1 136 ? 10.873 -9.452 -9.390 1.00 61.44 136 SER A CA 1
ATOM 1038 C C . SER A 1 136 ? 11.482 -9.031 -10.728 1.00 61.44 136 SER A C 1
ATOM 1040 O O . SER A 1 136 ? 12.502 -8.342 -10.754 1.00 61.44 136 SER A O 1
ATOM 1042 N N . ASN A 1 137 ? 10.773 -9.320 -11.823 1.00 56.91 137 ASN A N 1
ATOM 1043 C CA . ASN A 1 137 ? 10.906 -8.561 -13.064 1.00 56.91 137 ASN A CA 1
ATOM 1044 C C . ASN A 1 137 ? 10.321 -7.155 -12.816 1.00 56.91 137 ASN A C 1
ATOM 1046 O O . ASN A 1 137 ? 9.153 -7.023 -12.454 1.00 56.91 137 ASN A O 1
ATOM 1050 N N . VAL A 1 138 ? 11.174 -6.141 -12.956 1.00 53.47 138 VAL A N 1
ATOM 1051 C CA . VAL A 1 138 ? 11.161 -4.765 -12.409 1.00 53.47 138 VAL A CA 1
ATOM 1052 C C . VAL A 1 138 ? 9.879 -3.934 -12.625 1.00 53.47 138 VAL A C 1
ATOM 1054 O O . VAL A 1 138 ? 9.770 -2.826 -12.110 1.00 53.47 138 VAL A O 1
ATOM 1057 N N . GLN A 1 139 ? 8.872 -4.435 -13.334 1.00 53.81 139 GLN A N 1
ATOM 1058 C CA . GLN A 1 139 ? 7.818 -3.585 -13.882 1.00 53.81 139 GLN A CA 1
ATOM 1059 C C . GLN A 1 139 ? 6.768 -3.111 -12.863 1.00 53.81 139 GLN A C 1
ATOM 1061 O O . GLN A 1 139 ? 6.382 -1.954 -12.945 1.00 53.81 139 GLN A O 1
ATOM 1066 N N . ASN A 1 140 ? 6.357 -3.910 -11.864 1.00 64.44 140 ASN A N 1
ATOM 1067 C CA . ASN A 1 140 ? 5.261 -3.531 -10.945 1.00 64.44 140 ASN A CA 1
ATOM 1068 C C . ASN A 1 140 ? 5.608 -3.763 -9.461 1.00 64.44 140 ASN A C 1
ATOM 1070 O O . ASN A 1 140 ? 4.911 -4.486 -8.747 1.00 64.44 140 ASN A O 1
ATOM 1074 N N . ASN A 1 141 ? 6.682 -3.142 -8.968 1.00 70.44 141 ASN A N 1
ATOM 1075 C CA . ASN A 1 141 ? 7.185 -3.370 -7.606 1.00 70.44 141 ASN A CA 1
ATOM 1076 C C . ASN A 1 141 ? 6.326 -2.751 -6.479 1.00 70.44 141 ASN A C 1
ATOM 1078 O O . ASN A 1 141 ? 6.858 -2.379 -5.444 1.00 70.44 141 ASN A O 1
ATOM 1082 N N . ILE A 1 142 ? 5.022 -2.53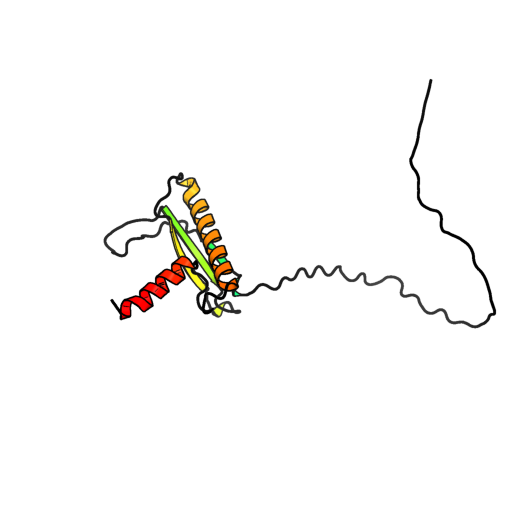8 -6.650 1.00 84.38 142 ILE A N 1
ATOM 1083 C CA . ILE A 1 142 ? 4.208 -1.962 -5.568 1.00 84.38 142 ILE A CA 1
ATOM 1084 C C . ILE A 1 142 ? 3.652 -3.017 -4.613 1.00 84.38 142 ILE A C 1
ATOM 1086 O O . ILE A 1 142 ? 3.286 -2.691 -3.490 1.00 84.38 142 ILE A O 1
ATOM 1090 N N . LEU A 1 143 ? 3.601 -4.277 -5.047 1.00 88.56 143 LEU A N 1
ATOM 1091 C CA . LEU A 1 143 ? 3.050 -5.377 -4.265 1.00 88.56 143 LEU A CA 1
ATOM 1092 C C . LEU A 1 143 ? 4.085 -5.931 -3.273 1.00 88.56 143 LEU A C 1
ATOM 1094 O O . LEU A 1 143 ? 5.254 -6.077 -3.637 1.00 88.56 143 LEU A O 1
ATOM 1098 N N . PRO A 1 144 ? 3.680 -6.322 -2.050 1.00 89.06 144 PRO A N 1
ATOM 1099 C CA . PRO A 1 144 ? 4.541 -7.093 -1.170 1.00 89.06 144 PRO A CA 1
ATOM 1100 C C . PRO A 1 144 ? 4.815 -8.441 -1.832 1.00 89.06 144 PRO A C 1
ATOM 1102 O O . PRO A 1 144 ? 3.944 -9.004 -2.504 1.00 89.06 144 PRO A O 1
ATOM 1105 N N . TRP A 1 145 ? 6.006 -8.988 -1.612 1.00 85.75 145 TRP A N 1
ATOM 1106 C CA . TRP A 1 145 ? 6.468 -10.163 -2.348 1.00 85.75 145 TRP A CA 1
ATOM 1107 C C . TRP A 1 145 ? 5.519 -11.359 -2.297 1.00 85.75 145 TRP A C 1
ATOM 1109 O O . TRP A 1 145 ? 5.330 -12.037 -3.303 1.00 85.75 145 TRP A O 1
ATOM 1119 N N . HIS A 1 146 ? 4.897 -11.601 -1.143 1.00 88.38 146 HIS A N 1
ATOM 1120 C CA . HIS A 1 146 ? 3.969 -12.711 -0.961 1.00 88.38 146 HIS A CA 1
ATOM 1121 C C . HIS A 1 146 ? 2.738 -12.571 -1.864 1.00 88.38 146 HIS A C 1
ATOM 1123 O O . HIS A 1 146 ? 2.291 -13.543 -2.464 1.00 88.38 146 HIS A O 1
ATOM 1129 N N . VAL A 1 147 ? 2.209 -11.349 -1.991 1.00 90.38 147 VAL A N 1
ATOM 1130 C CA . VAL A 1 147 ? 1.048 -11.053 -2.839 1.00 90.38 147 VAL A CA 1
ATOM 1131 C C . VAL A 1 147 ? 1.436 -11.184 -4.307 1.00 90.38 147 VAL A C 1
ATOM 1133 O O . VAL A 1 147 ? 0.717 -11.816 -5.071 1.00 90.38 147 VAL A O 1
ATOM 1136 N N . ALA A 1 148 ? 2.600 -10.653 -4.694 1.00 87.19 148 ALA A N 1
ATOM 1137 C CA . ALA A 1 148 ? 3.115 -10.809 -6.051 1.00 87.19 148 ALA A CA 1
ATOM 1138 C C . ALA A 1 148 ? 3.296 -12.292 -6.419 1.00 87.19 148 ALA A C 1
ATOM 1140 O O . ALA A 1 148 ? 2.883 -12.710 -7.498 1.00 87.19 148 ALA A O 1
ATOM 1141 N N . ALA A 1 149 ? 3.852 -13.096 -5.510 1.00 87.25 149 ALA A N 1
ATOM 1142 C CA . ALA A 1 149 ? 4.010 -14.534 -5.699 1.00 87.25 149 ALA A CA 1
ATOM 1143 C C . ALA A 1 149 ? 2.657 -15.243 -5.855 1.00 87.25 149 ALA A C 1
ATOM 1145 O O . ALA A 1 149 ? 2.502 -16.052 -6.766 1.00 87.25 149 ALA A O 1
ATOM 1146 N N . ALA A 1 150 ? 1.667 -14.910 -5.020 1.00 91.31 150 ALA A N 1
ATOM 1147 C CA . ALA A 1 150 ? 0.326 -15.482 -5.106 1.00 91.31 150 ALA A CA 1
ATOM 1148 C C . ALA A 1 150 ? -0.378 -15.134 -6.428 1.00 91.31 150 ALA A C 1
ATOM 1150 O O . ALA A 1 150 ? -0.953 -16.019 -7.054 1.00 91.31 150 ALA A O 1
ATOM 1151 N N . VAL A 1 151 ? -0.287 -13.879 -6.886 1.00 89.25 151 VAL A N 1
ATOM 1152 C CA . VAL A 1 151 ? -0.853 -13.446 -8.176 1.00 89.25 151 VAL A CA 1
ATOM 1153 C C . VAL A 1 151 ? -0.184 -14.185 -9.333 1.00 89.25 151 VAL A C 1
ATOM 1155 O O . VAL A 1 151 ? -0.872 -14.762 -10.165 1.00 89.25 151 VAL A O 1
ATOM 1158 N N . ARG A 1 152 ? 1.153 -14.257 -9.355 1.00 88.00 152 ARG A N 1
ATOM 1159 C CA . ARG A 1 152 ? 1.883 -15.000 -10.396 1.00 88.00 152 ARG A CA 1
ATOM 1160 C C . ARG A 1 152 ? 1.556 -16.488 -10.396 1.00 88.00 152 ARG A C 1
ATOM 1162 O O . ARG A 1 152 ? 1.407 -17.079 -11.461 1.00 88.00 152 ARG A O 1
ATOM 1169 N N . ALA A 1 153 ? 1.438 -17.095 -9.218 1.00 90.25 153 ALA A N 1
ATOM 1170 C CA . ALA A 1 153 ? 1.036 -18.488 -9.098 1.00 90.25 153 ALA A CA 1
ATOM 1171 C C . ALA A 1 153 ? -0.388 -18.696 -9.625 1.00 90.25 153 ALA A C 1
ATOM 1173 O O . ALA A 1 153 ? -0.606 -19.623 -10.394 1.00 90.25 153 ALA A O 1
ATOM 1174 N N . GLN A 1 154 ? -1.336 -17.826 -9.272 1.00 93.50 154 GLN A N 1
ATOM 1175 C CA . GLN A 1 154 ? -2.708 -17.898 -9.772 1.00 93.50 154 GLN A CA 1
ATOM 1176 C C . GLN A 1 154 ? -2.765 -17.749 -11.298 1.00 93.50 154 GLN A C 1
ATOM 1178 O O . GLN A 1 154 ? -3.420 -18.562 -11.945 1.00 93.50 154 GLN A O 1
ATOM 1183 N N . GLU A 1 155 ? -2.041 -16.785 -11.874 1.00 90.06 155 GLU A N 1
ATOM 1184 C CA . GLU A 1 155 ? -1.941 -16.603 -13.328 1.00 90.06 155 GLU A CA 1
ATOM 1185 C C . GLU A 1 155 ? -1.441 -17.883 -14.009 1.00 90.06 155 GLU A C 1
ATOM 1187 O O . GLU A 1 155 ? -2.083 -18.387 -14.925 1.00 90.06 155 GLU A O 1
ATOM 1192 N N . LEU A 1 156 ? -0.324 -18.448 -13.544 1.00 91.88 156 LEU A N 1
ATOM 1193 C CA . LEU A 1 156 ? 0.302 -19.606 -14.187 1.00 91.88 156 LEU A CA 1
ATOM 1194 C C . LEU A 1 156 ? -0.473 -20.910 -13.965 1.00 91.88 156 LEU A C 1
ATOM 1196 O O . LEU A 1 156 ? -0.627 -21.698 -14.895 1.00 91.88 156 LEU A O 1
ATOM 1200 N N . LEU A 1 157 ? -0.966 -21.143 -12.748 1.00 95.12 157 LEU A N 1
ATOM 1201 C CA . LEU A 1 157 ? -1.684 -22.371 -12.405 1.00 95.12 157 LEU A CA 1
ATOM 1202 C C . LEU A 1 157 ? -3.085 -22.413 -13.020 1.00 95.12 157 LEU A C 1
ATOM 1204 O O . LEU A 1 157 ? -3.584 -23.506 -13.273 1.00 95.12 157 LEU A O 1
ATOM 1208 N N . SER A 1 158 ? -3.686 -21.259 -13.333 1.00 94.75 158 SER A N 1
ATOM 1209 C CA . SER A 1 158 ? -4.983 -21.196 -14.024 1.00 94.75 158 SER A CA 1
ATOM 1210 C C . SER A 1 158 ? -4.977 -21.779 -15.441 1.00 94.75 158 SER A C 1
ATOM 1212 O O . SER A 1 158 ? -6.039 -22.048 -15.988 1.00 94.75 158 SER A O 1
ATOM 1214 N N . TYR A 1 159 ? -3.802 -21.990 -16.045 1.00 92.88 159 TYR A N 1
ATOM 1215 C CA . TYR A 1 159 ? -3.692 -22.650 -17.350 1.00 92.88 159 TYR A CA 1
ATOM 1216 C C . TYR A 1 159 ? -3.660 -24.180 -17.263 1.00 92.88 159 TYR A C 1
ATOM 1218 O O . TYR A 1 159 ? -3.779 -24.844 -18.291 1.00 92.88 159 TYR A O 1
ATOM 1226 N N . VAL A 1 160 ? -3.438 -24.741 -16.071 1.00 91.94 160 VAL A N 1
ATOM 1227 C CA . VAL A 1 160 ? -3.228 -26.185 -15.871 1.00 91.94 160 VAL A CA 1
ATOM 1228 C C . VAL A 1 160 ? -4.373 -26.834 -15.082 1.00 91.94 160 VAL A C 1
ATOM 1230 O O . VAL A 1 160 ? -4.594 -28.034 -15.235 1.00 91.94 160 VAL A O 1
ATOM 1233 N N . LEU A 1 161 ? -5.089 -26.063 -14.257 1.00 68.50 161 LEU A N 1
ATOM 1234 C CA . LEU A 1 161 ? -6.246 -26.492 -13.459 1.00 68.50 161 LEU A CA 1
ATOM 1235 C C . LEU A 1 161 ? -7.559 -26.029 -14.094 1.00 68.50 161 LEU A C 1
ATOM 1237 O O . LEU A 1 161 ? -8.519 -26.830 -14.064 1.00 68.50 161 LEU A O 1
#

InterPro domains:
  IPR009401 Mediator complex subunit Med13, C-terminal [PF06333] (2-150)

Organism: NCBI:txid2070753

pLDDT: mean 76.09, std 21.64, range [31.22, 97.62]

Sequence (161 aa):
PSTTPAATPNPSIPSPDQPANSPTPAFGLNAPTPSDHLLPSETESESVLIDIYDESWVVILSHKLNTSTNLTEYRPALASGYLLRRKGPTDGDGMFSMTANLVYTHLPPLAHDSVLKEVLKMYRDQATLFRVRGISNVQNNILPWHVAAAVRAQELLSYVL

Secondary structure (DSSP, 8-state):
-------------PPP-------------------S---------------TTT-EEEEE-SSPPB--SSTT---B-SEEEEEEEE-SSSGGG-EEEEEEEE---SS-GGGHHHHHHHHHHHHHHHHHHHHHTT-S-GGGTTS-HHHHHHHHHHHHHTTT-

Foldseek 3Di:
DDDDDDDDDDPDDDDDDDDDDDDDDDDDDPDDDDPDDDPPPPPPPPDDDDDQFLDKDKAWDPAWDAPDPDPPDGQTALTKIKIWGDQDPDVVSDIAIDIDGHRDDPDDSVCPRVVVVVVQVVQSVQLVVCVVVVVDPPRRSSGRPVVVVVVVCCVVCVVVD

Radius of gyration: 33.73 Å; chains: 1; bounding box: 100×68×75 Å